Protein AF-A0A834BPD3-F1 (afdb_monomer)

pLDDT: mean 92.15, std 5.54, range [56.59, 96.12]

InterPro domains:
  IPR003172 MD-2-related lipid-recognition domain [PF02221] (2-69)
  IPR014756 Immunoglobulin E-set [SSF81296] (1-70)
  IPR039670 Sterol transport protein NPC2-like [PTHR11306] (8-69)

Nearest PDB structures (foldseek):
  1nep-assembly1_A  TM=9.307E-01  e=1.158E-05  Bos taurus
  2a73-assembly1_B  TM=5.289E-01  e=3.908E+00  Homo sapiens
  7zgj-assembly1_B  TM=5.177E-01  e=4.174E+00  Homo sapiens

Radius of gyration: 14.44 Å; Cα contacts (8 Å, |Δi|>4): 70; chains: 1; bounding box: 36×20×36 Å

Solvent-accessible surface area (backbone atoms only — not comparable to full-atom values): 5076 Å² total; per-residue (Å²): 136,87,80,94,73,92,77,92,62,98,74,80,56,58,63,78,21,67,27,74,72,80,81,59,88,98,61,90,77,58,79,54,86,85,79,86,84,57,89,88,58,70,69,45,79,50,69,51,74,48,75,46,64,49,99,84,72,46,66,81,43,74,52,75,47,80,47,72,48,76,130

Sequence (71 aa):
MGVPIAFAIPEADGCKSGVTCPIEKNKTYSYMAKLPVKSDYPSIKLVVKWELRDDNDQCFFCWEIPVQLEN

Mean predicted aligned error: 3.76 Å

Secondary structure (DSSP, 8-state):
---------S---GGGTT-PSSPPTT------------TTS---EEEEEEEEE-TTS-EEEEEEEEEE---

Structure (mmCIF, N/CA/C/O backbone):
data_AF-A0A834BPD3-F1
#
_entry.id   AF-A0A834BPD3-F1
#
loop_
_atom_site.group_PDB
_atom_site.id
_atom_site.type_symbol
_atom_site.label_atom_id
_atom_site.label_alt_id
_atom_site.label_comp_id
_atom_site.label_asym_id
_atom_site.label_entity_id
_atom_site.label_seq_id
_atom_site.pdbx_PDB_ins_code
_atom_site.Cartn_x
_atom_site.Cartn_y
_atom_site.Cartn_z
_atom_site.occupancy
_atom_site.B_iso_or_equiv
_atom_site.auth_seq_id
_atom_site.auth_comp_id
_atom_site.auth_asym_id
_atom_site.auth_atom_id
_atom_site.pdbx_PDB_model_num
ATOM 1 N N . MET A 1 1 ? 0.157 -10.241 19.156 1.00 56.59 1 MET A N 1
ATOM 2 C CA . MET A 1 1 ? 0.276 -10.650 17.739 1.00 56.59 1 MET A CA 1
ATOM 3 C C . MET A 1 1 ? -1.026 -10.273 17.052 1.00 56.59 1 MET A C 1
ATOM 5 O O . MET A 1 1 ? -2.070 -10.589 17.605 1.00 56.59 1 MET A O 1
ATOM 9 N N . GLY A 1 2 ? -0.973 -9.519 15.952 1.00 77.81 2 GLY A N 1
ATOM 10 C CA . GLY A 1 2 ? -2.159 -9.167 15.158 1.00 77.81 2 GLY A CA 1
ATOM 11 C C . GLY A 1 2 ? -2.434 -10.195 14.057 1.00 77.81 2 GLY A C 1
ATOM 12 O O . GLY A 1 2 ? -1.586 -11.045 13.789 1.00 77.81 2 GLY A O 1
ATOM 13 N N . VAL A 1 3 ? -3.603 -10.109 13.420 1.00 89.50 3 VAL A N 1
ATOM 14 C CA . VAL A 1 3 ? -3.962 -10.905 12.234 1.00 89.50 3 VAL A CA 1
ATOM 15 C C . VAL A 1 3 ? -3.928 -9.980 11.013 1.00 89.50 3 VAL A C 1
ATOM 17 O O . VAL A 1 3 ? -4.581 -8.935 11.059 1.00 89.50 3 VAL A O 1
ATOM 20 N N . PRO A 1 4 ? -3.185 -10.310 9.938 1.00 91.44 4 PRO A N 1
ATOM 21 C CA . PRO A 1 4 ? -3.211 -9.519 8.715 1.00 91.44 4 PRO A CA 1
ATOM 22 C C . PRO A 1 4 ? -4.567 -9.679 8.022 1.00 91.44 4 PRO A C 1
ATOM 24 O O . PRO A 1 4 ? -5.035 -10.796 7.803 1.00 91.44 4 PRO A O 1
ATOM 27 N N . ILE A 1 5 ? -5.191 -8.557 7.668 1.00 91.00 5 ILE A N 1
ATOM 28 C CA . ILE A 1 5 ? -6.471 -8.521 6.956 1.00 91.00 5 ILE A CA 1
ATOM 29 C C . ILE A 1 5 ? -6.242 -7.808 5.626 1.00 91.00 5 ILE A C 1
ATOM 31 O O . ILE A 1 5 ? -5.723 -6.693 5.601 1.00 91.00 5 ILE A O 1
ATOM 35 N N . ALA A 1 6 ? -6.626 -8.453 4.524 1.00 92.44 6 ALA A N 1
ATOM 36 C CA . ALA A 1 6 ? -6.561 -7.842 3.203 1.00 92.44 6 ALA A CA 1
ATOM 37 C C . ALA A 1 6 ? -7.542 -6.662 3.119 1.00 92.44 6 ALA A C 1
ATOM 39 O O . ALA A 1 6 ? -8.731 -6.813 3.406 1.00 92.44 6 ALA A O 1
ATOM 40 N N . PHE A 1 7 ? -7.046 -5.495 2.709 1.00 90.31 7 PHE A N 1
ATOM 41 C CA . PHE A 1 7 ? -7.848 -4.287 2.537 1.00 90.31 7 PHE A CA 1
ATOM 42 C C . PHE A 1 7 ? -7.923 -3.928 1.052 1.00 90.31 7 PHE A C 1
ATOM 44 O O . PHE A 1 7 ? -6.909 -3.617 0.431 1.00 90.31 7 PHE A O 1
ATOM 51 N N . ALA A 1 8 ? -9.124 -3.997 0.475 1.00 90.50 8 ALA A N 1
ATOM 52 C CA . ALA A 1 8 ? -9.333 -3.646 -0.924 1.00 90.50 8 ALA A CA 1
ATOM 53 C C . ALA A 1 8 ? -9.202 -2.128 -1.111 1.00 90.50 8 ALA A C 1
ATOM 55 O O . ALA A 1 8 ? -9.931 -1.350 -0.489 1.00 90.50 8 ALA A O 1
ATOM 56 N N . ILE A 1 9 ? -8.282 -1.716 -1.981 1.00 91.81 9 ILE A N 1
ATOM 57 C CA . ILE A 1 9 ? -8.055 -0.312 -2.325 1.00 91.81 9 ILE A CA 1
ATOM 58 C C . ILE A 1 9 ? -8.747 0.035 -3.654 1.00 91.81 9 ILE A C 1
ATOM 60 O O . ILE A 1 9 ? -8.908 -0.853 -4.491 1.00 91.81 9 ILE A O 1
ATOM 64 N N . PRO A 1 10 ? -9.181 1.294 -3.868 1.00 90.31 10 PRO A N 1
ATOM 65 C CA . PRO A 1 10 ? -9.951 1.664 -5.061 1.00 90.31 10 PRO A CA 1
ATOM 66 C C . PRO A 1 10 ? -9.192 1.493 -6.380 1.00 90.31 10 PRO A C 1
ATOM 68 O O . PRO A 1 10 ? -9.801 1.171 -7.394 1.00 90.31 10 PRO A O 1
ATOM 71 N N . GLU A 1 11 ? -7.879 1.722 -6.359 1.00 93.81 11 GLU A N 1
ATOM 72 C CA . GLU A 1 11 ? -6.986 1.536 -7.500 1.00 93.81 11 GLU A CA 1
ATOM 73 C C . GLU A 1 11 ? -5.775 0.732 -7.028 1.00 93.81 11 GLU A C 1
ATOM 75 O O . GLU A 1 11 ? -5.007 1.195 -6.183 1.00 93.81 11 GLU A O 1
ATOM 80 N N . ALA A 1 12 ? -5.658 -0.496 -7.529 1.00 93.19 12 ALA A N 1
ATOM 81 C CA . ALA A 1 12 ? -4.569 -1.410 -7.198 1.00 93.19 12 ALA A CA 1
ATOM 82 C C . ALA A 1 12 ? -3.421 -1.334 -8.215 1.00 93.19 12 ALA A C 1
ATOM 84 O O . ALA A 1 12 ? -2.316 -1.789 -7.924 1.00 93.19 12 ALA A O 1
ATOM 85 N N . ASP A 1 13 ? -3.661 -0.745 -9.390 1.00 93.75 13 ASP A N 1
ATOM 86 C CA . ASP A 1 13 ? -2.652 -0.565 -10.423 1.00 93.75 13 ASP A CA 1
ATOM 87 C C . ASP A 1 13 ? -1.716 0.602 -10.061 1.00 93.75 13 ASP A C 1
ATOM 89 O O . ASP A 1 13 ? -2.075 1.788 -10.098 1.00 93.75 13 ASP A O 1
ATOM 93 N N . GLY A 1 14 ? -0.470 0.262 -9.720 1.00 94.00 14 GLY A N 1
ATOM 94 C CA . GLY A 1 14 ? 0.579 1.239 -9.434 1.00 94.00 14 GLY A CA 1
ATOM 95 C C . GLY A 1 14 ? 0.831 2.200 -10.598 1.00 94.00 14 GLY A C 1
ATOM 96 O O . GLY A 1 14 ? 1.075 3.384 -10.358 1.00 94.00 14 GLY A O 1
ATOM 97 N N . CYS A 1 15 ? 0.673 1.738 -11.844 1.00 94.50 15 CYS A N 1
ATOM 98 C CA . CYS A 1 15 ? 0.863 2.537 -13.057 1.00 94.50 15 CYS A CA 1
ATOM 99 C C . CYS A 1 15 ? -0.186 3.652 -13.215 1.00 94.50 15 CYS A C 1
ATOM 101 O O . CYS A 1 15 ? -0.012 4.582 -14.002 1.00 94.50 15 CYS A O 1
ATOM 103 N N . LYS A 1 16 ? -1.288 3.580 -12.460 1.00 95.56 16 LYS A N 1
ATOM 104 C CA . LYS A 1 16 ? -2.336 4.613 -12.404 1.00 95.56 16 LYS A CA 1
A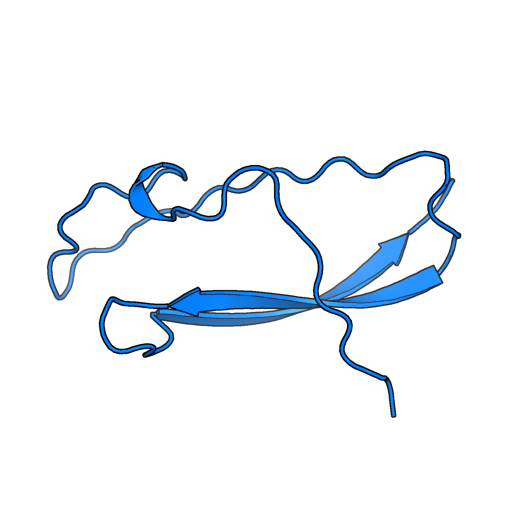TOM 105 C C . LYS A 1 16 ? -2.252 5.480 -11.147 1.00 95.56 16 LYS A C 1
ATOM 107 O O . LYS A 1 16 ? -3.047 6.398 -10.973 1.00 95.56 16 LYS A O 1
ATOM 112 N N . SER A 1 17 ? -1.256 5.230 -10.299 1.00 95.56 17 SER A N 1
ATOM 113 C CA . SER A 1 17 ? -1.098 5.834 -8.972 1.00 95.56 17 SER A CA 1
ATOM 114 C C . SER A 1 17 ? 0.116 6.772 -8.897 1.00 95.56 17 SER A C 1
ATOM 116 O O . SER A 1 17 ? 0.860 6.776 -7.918 1.00 95.56 17 SER A O 1
ATOM 118 N N . GLY A 1 18 ? 0.357 7.557 -9.953 1.00 92.38 18 GLY A N 1
ATOM 119 C CA . GLY A 1 18 ? 1.479 8.510 -10.035 1.00 92.38 18 GLY A CA 1
ATOM 120 C C . GLY A 1 18 ? 2.798 7.924 -10.556 1.00 92.38 18 GLY A C 1
ATOM 121 O O . GLY A 1 18 ? 3.785 8.646 -10.689 1.00 92.38 18 GLY A O 1
ATOM 122 N N . VAL A 1 19 ? 2.817 6.636 -10.900 1.00 95.00 19 VAL A N 1
ATOM 123 C CA . VAL A 1 19 ? 3.987 5.948 -11.452 1.00 95.00 19 VAL A CA 1
ATOM 124 C C . VAL A 1 19 ? 3.787 5.730 -12.951 1.00 95.00 19 VAL A C 1
ATOM 126 O O . VAL A 1 19 ? 2.784 5.167 -13.364 1.00 95.00 19 VAL A O 1
ATOM 129 N N . THR A 1 20 ? 4.726 6.171 -13.788 1.00 94.00 20 THR A N 1
ATOM 130 C CA . THR A 1 20 ? 4.648 5.942 -15.240 1.00 94.00 20 THR A CA 1
ATOM 131 C C . THR A 1 20 ? 5.296 4.613 -15.598 1.00 94.00 20 THR A C 1
ATOM 133 O O . THR A 1 20 ? 6.475 4.414 -15.317 1.00 94.00 20 THR A O 1
ATOM 136 N N . CYS A 1 21 ? 4.534 3.734 -16.245 1.00 92.19 21 CYS A N 1
ATOM 137 C CA . CYS A 1 21 ? 5.009 2.435 -16.716 1.00 92.19 21 CYS A CA 1
ATOM 138 C C . CYS A 1 21 ? 5.382 2.475 -18.216 1.00 92.19 21 CYS A C 1
ATOM 140 O O . CYS A 1 21 ? 4.774 3.249 -18.961 1.00 92.19 21 CYS A O 1
ATOM 142 N N . PRO A 1 22 ? 6.350 1.652 -18.679 1.00 95.06 22 PRO A N 1
ATOM 143 C CA . PRO A 1 22 ? 7.089 0.638 -17.914 1.00 95.06 22 PRO A CA 1
ATOM 144 C C . PRO A 1 22 ? 8.089 1.242 -16.916 1.00 95.06 22 PRO A C 1
ATOM 146 O O . PRO A 1 22 ? 8.638 2.318 -17.142 1.00 95.06 22 PRO A O 1
ATOM 149 N N . ILE A 1 23 ? 8.326 0.532 -15.809 1.00 93.88 23 ILE A N 1
ATOM 150 C CA . ILE A 1 23 ? 9.280 0.958 -14.781 1.00 93.88 23 ILE A CA 1
ATOM 151 C C . ILE A 1 23 ? 10.708 0.807 -15.296 1.00 93.88 23 ILE A C 1
ATOM 153 O O . ILE A 1 23 ? 11.181 -0.286 -15.597 1.00 93.88 23 ILE A O 1
ATOM 157 N N . GLU A 1 24 ? 11.420 1.922 -15.345 1.00 94.50 24 GLU A N 1
ATOM 158 C CA . GLU A 1 24 ? 12.841 1.960 -15.675 1.00 94.50 24 GLU A CA 1
ATOM 159 C C . GLU A 1 24 ? 13.726 1.715 -14.443 1.00 94.50 24 GLU A C 1
ATOM 161 O O . GLU A 1 24 ? 13.535 2.316 -13.380 1.00 94.50 24 GLU A O 1
ATOM 166 N N . LYS A 1 25 ? 14.752 0.871 -14.605 1.00 92.56 25 LYS A N 1
ATOM 167 C CA . LYS A 1 25 ? 15.765 0.618 -13.573 1.00 92.56 25 LYS A CA 1
ATOM 168 C C . LYS A 1 25 ? 16.514 1.911 -13.223 1.00 92.56 25 LYS A C 1
ATOM 170 O O . LYS A 1 25 ? 16.867 2.683 -14.108 1.00 92.56 25 LYS A O 1
ATOM 175 N N . ASN A 1 26 ? 16.818 2.103 -11.938 1.00 93.00 26 ASN A N 1
ATOM 176 C CA . ASN A 1 26 ? 17.528 3.272 -11.389 1.00 93.00 26 ASN A CA 1
ATOM 177 C C . ASN A 1 26 ? 16.793 4.619 -11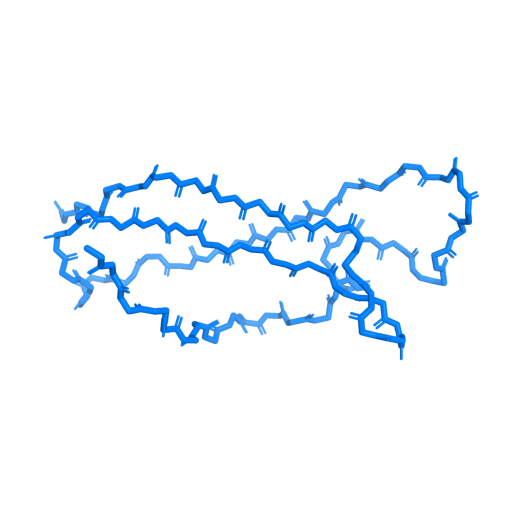.536 1.00 93.00 26 ASN A C 1
ATOM 179 O O . ASN A 1 26 ? 17.405 5.668 -11.334 1.00 93.00 26 ASN A O 1
ATOM 183 N N . LYS A 1 27 ? 15.496 4.611 -11.854 1.00 94.56 27 LYS A N 1
ATOM 184 C CA . LYS A 1 27 ? 14.654 5.809 -11.848 1.00 94.56 27 LYS A CA 1
ATOM 185 C C . LYS A 1 27 ? 13.812 5.854 -10.576 1.00 94.56 27 LYS A C 1
ATOM 187 O O . LYS A 1 27 ? 13.292 4.836 -10.128 1.00 94.56 27 LYS A O 1
ATOM 192 N N . THR A 1 28 ? 13.684 7.044 -10.001 1.00 94.88 28 THR A N 1
ATOM 193 C CA . THR A 1 28 ? 12.864 7.279 -8.809 1.00 94.88 28 THR A CA 1
ATOM 194 C C . THR A 1 28 ? 11.457 7.694 -9.220 1.00 94.88 28 THR A C 1
ATOM 196 O O . THR A 1 28 ? 11.289 8.538 -10.099 1.00 94.88 28 THR A O 1
ATOM 199 N N . TYR A 1 29 ? 10.455 7.131 -8.548 1.00 94.88 29 TYR A N 1
ATOM 200 C CA . TYR A 1 29 ? 9.042 7.429 -8.766 1.00 94.88 29 TYR A CA 1
ATOM 201 C C . TYR A 1 29 ? 8.380 7.870 -7.462 1.00 94.88 29 TYR A C 1
ATOM 203 O O . TYR A 1 29 ? 8.827 7.508 -6.373 1.00 94.88 29 TYR A O 1
ATOM 211 N N . SER A 1 30 ? 7.288 8.624 -7.576 1.00 94.31 30 SER A N 1
ATOM 212 C CA . SER A 1 30 ? 6.446 9.011 -6.445 1.00 94.31 30 SER A CA 1
ATOM 213 C C . SER A 1 30 ? 5.087 8.334 -6.569 1.00 94.31 30 SER A C 1
ATOM 215 O O . SER A 1 30 ? 4.254 8.732 -7.376 1.00 94.31 30 SER A O 1
ATOM 217 N N . TYR A 1 31 ? 4.881 7.297 -5.762 1.00 95.06 31 TYR A N 1
ATOM 218 C CA . TYR A 1 31 ? 3.598 6.614 -5.651 1.00 95.06 31 TYR A CA 1
ATOM 2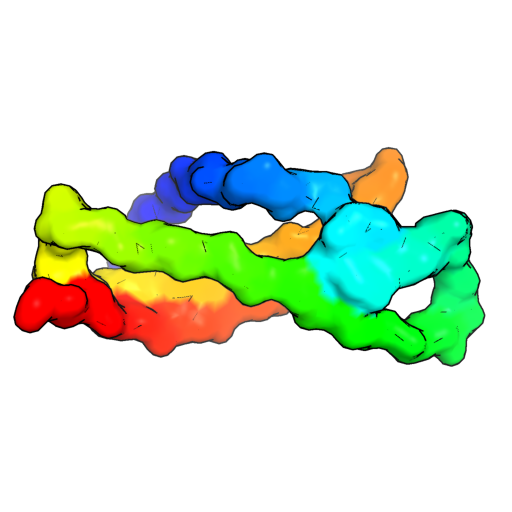19 C C . TYR A 1 31 ? 2.633 7.430 -4.783 1.00 95.06 31 TYR A C 1
ATOM 221 O O . TYR A 1 31 ? 2.999 7.889 -3.699 1.00 95.06 31 TYR A O 1
ATOM 229 N N . MET A 1 32 ? 1.396 7.594 -5.246 1.00 92.94 32 MET A N 1
ATOM 230 C CA . MET A 1 32 ? 0.347 8.326 -4.545 1.00 92.94 32 MET A CA 1
ATOM 231 C C . MET A 1 32 ? -0.913 7.475 -4.438 1.00 92.94 32 MET A C 1
ATOM 233 O O . MET A 1 32 ? -1.501 7.096 -5.445 1.00 92.94 32 MET A O 1
ATOM 237 N N . ALA A 1 33 ? -1.380 7.260 -3.210 1.00 91.56 33 ALA A N 1
ATOM 238 C CA . ALA A 1 33 ? -2.655 6.613 -2.931 1.00 91.56 33 ALA A CA 1
ATOM 239 C C . ALA A 1 33 ? -3.486 7.459 -1.967 1.00 91.56 33 ALA A C 1
ATOM 241 O O . ALA A 1 33 ? -2.956 8.136 -1.084 1.00 91.56 33 ALA A O 1
ATOM 242 N N . LYS A 1 34 ? -4.807 7.410 -2.137 1.00 88.50 34 LYS A N 1
ATOM 243 C CA . LYS A 1 34 ? -5.777 8.003 -1.215 1.00 88.50 34 LYS A CA 1
ATOM 244 C C . LYS A 1 34 ? -6.776 6.931 -0.820 1.00 88.50 34 LYS A C 1
ATOM 246 O O . LYS A 1 34 ? -7.390 6.317 -1.689 1.00 88.50 34 LYS A O 1
ATOM 251 N N . LEU A 1 35 ? -6.955 6.737 0.481 1.00 88.19 35 LEU A N 1
ATOM 252 C CA . LEU A 1 35 ? -7.963 5.833 1.015 1.00 88.19 35 LEU A CA 1
ATOM 253 C C . LEU A 1 35 ? -8.992 6.612 1.827 1.00 88.19 35 LEU A C 1
ATOM 255 O O . LEU A 1 35 ? -8.601 7.373 2.714 1.00 88.19 35 LEU A O 1
ATOM 259 N N . PRO A 1 36 ? -10.295 6.435 1.554 1.00 87.44 36 PRO A N 1
ATOM 260 C CA . PRO A 1 36 ? -11.325 7.030 2.384 1.00 87.44 36 PRO A CA 1
ATOM 261 C C . PRO A 1 36 ? -11.396 6.305 3.733 1.00 87.44 36 PRO A C 1
ATOM 263 O O . PRO A 1 36 ? -11.541 5.080 3.787 1.00 87.44 36 PRO A O 1
ATOM 266 N N . VAL A 1 37 ? -11.349 7.072 4.820 1.00 89.12 37 VAL A N 1
ATOM 267 C CA . VAL A 1 37 ? -11.740 6.592 6.150 1.00 89.12 37 VAL A CA 1
ATOM 268 C C . VAL A 1 37 ? -13.262 6.687 6.226 1.00 89.12 37 VAL A C 1
ATOM 270 O O . VAL A 1 37 ? -13.820 7.774 6.088 1.00 89.12 37 VAL A O 1
ATOM 273 N N . LYS A 1 38 ? -13.943 5.544 6.353 1.00 88.44 38 LYS A N 1
ATOM 274 C CA . LYS A 1 38 ? -15.408 5.496 6.437 1.00 88.44 38 LYS A CA 1
ATOM 275 C C . LYS A 1 38 ? -15.850 5.691 7.884 1.00 88.44 38 LYS A C 1
ATOM 277 O O . LYS A 1 38 ? 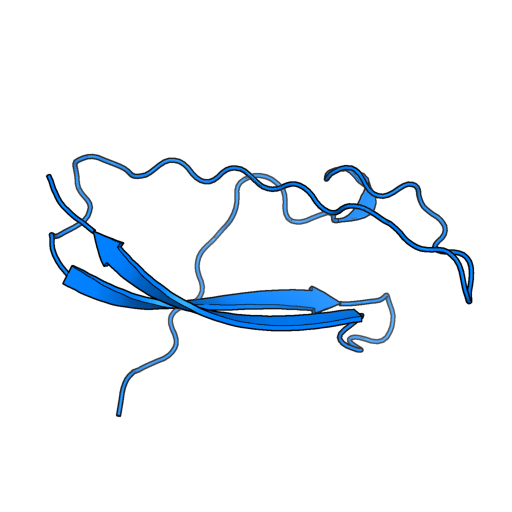-15.195 5.186 8.787 1.00 88.44 38 LYS A O 1
ATOM 282 N N . SER A 1 39 ? -16.994 6.343 8.074 1.00 89.75 39 SER A N 1
ATOM 283 C CA . SER A 1 39 ? -17.622 6.554 9.390 1.00 89.75 39 SER A CA 1
ATOM 284 C C . SER A 1 39 ? -17.936 5.257 10.135 1.00 89.75 39 SER A C 1
ATOM 286 O O . SER A 1 39 ? -17.975 5.239 11.358 1.00 89.75 39 SER A O 1
ATOM 288 N N . ASP A 1 40 ? -18.164 4.172 9.394 1.00 91.25 40 ASP A N 1
ATOM 289 C CA . ASP A 1 40 ? -18.510 2.868 9.965 1.00 91.25 40 ASP A CA 1
ATOM 290 C C . ASP A 1 40 ? -17.274 2.101 10.463 1.00 91.25 40 ASP A C 1
ATOM 292 O O . ASP A 1 40 ? -17.394 1.000 11.002 1.00 91.25 40 ASP A O 1
ATOM 296 N N . TYR A 1 41 ? -16.067 2.641 10.255 1.00 91.31 41 TYR A N 1
ATOM 297 C CA . TYR A 1 41 ? -14.847 2.035 10.768 1.00 91.31 41 TYR A CA 1
ATOM 298 C C . TYR A 1 41 ? -14.721 2.287 12.275 1.00 91.31 41 TYR A C 1
ATOM 300 O O . TYR A 1 41 ? -14.971 3.394 12.746 1.00 91.31 41 TYR A O 1
ATOM 308 N N . PRO A 1 42 ? -14.338 1.269 13.063 1.00 92.94 42 PRO A N 1
ATOM 309 C CA . PRO A 1 42 ? -14.217 1.428 14.501 1.00 92.94 42 PRO A CA 1
ATOM 310 C C . PRO A 1 42 ? -12.993 2.274 14.857 1.00 92.94 42 PRO A C 1
ATOM 312 O O . PRO A 1 42 ? -11.953 2.193 14.198 1.00 92.94 42 PRO A O 1
ATOM 315 N N . SER A 1 43 ? -13.075 3.004 15.970 1.00 95.50 43 SER A N 1
ATOM 316 C CA . SER A 1 43 ? -11.899 3.633 16.567 1.00 95.50 43 SER A CA 1
ATOM 317 C C . SER A 1 43 ? -10.957 2.562 17.124 1.00 95.50 43 SER A C 1
ATOM 319 O O . SER A 1 43 ? -11.261 1.903 18.120 1.00 95.50 43 SER A O 1
ATOM 321 N N . ILE A 1 44 ? -9.823 2.342 16.460 1.00 93.62 44 ILE A N 1
ATOM 322 C CA . ILE A 1 44 ? -8.880 1.269 16.792 1.00 93.62 44 ILE A CA 1
ATOM 323 C C . ILE A 1 44 ? -7.447 1.651 16.410 1.00 93.62 44 ILE A C 1
ATOM 325 O O . ILE A 1 44 ? -7.211 2.396 15.458 1.00 93.62 44 ILE A O 1
ATOM 329 N N . LYS A 1 45 ? -6.473 1.111 17.150 1.00 94.06 45 LYS A N 1
ATOM 330 C CA . LYS A 1 45 ? -5.050 1.152 16.791 1.00 94.06 45 LYS A CA 1
ATOM 331 C C . LYS A 1 45 ? -4.703 -0.057 15.934 1.00 94.06 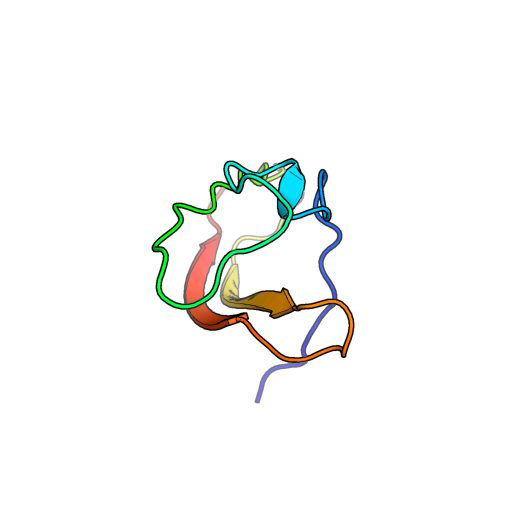45 LYS A C 1
ATOM 333 O O . LYS A 1 45 ? -4.964 -1.190 16.335 1.00 94.06 45 LYS A O 1
ATOM 338 N N . LEU A 1 46 ? -4.085 0.179 14.786 1.00 93.38 46 LEU A N 1
ATOM 339 C CA . LEU A 1 46 ? -3.682 -0.868 13.851 1.00 93.38 46 LEU A CA 1
ATOM 340 C C . LEU A 1 46 ? -2.352 -0.514 13.183 1.00 93.38 46 LEU A C 1
ATOM 342 O O . LEU A 1 46 ? -1.871 0.612 13.281 1.00 93.38 46 LEU A O 1
ATOM 346 N N . VAL A 1 47 ? -1.745 -1.486 12.511 1.00 94.75 47 VAL A N 1
ATOM 347 C CA . VAL A 1 47 ? -0.556 -1.267 11.681 1.00 94.75 47 VAL A CA 1
ATOM 348 C C . VAL A 1 47 ? -0.977 -1.426 10.230 1.00 94.75 47 VAL A C 1
ATOM 350 O O . VAL A 1 47 ? -1.466 -2.484 9.839 1.00 94.75 47 VAL A O 1
ATOM 353 N N . VAL A 1 48 ? -0.827 -0.363 9.443 1.00 93.88 48 VAL A N 1
ATOM 354 C CA . VAL A 1 48 ? -1.044 -0.414 7.998 1.00 93.88 48 VAL A CA 1
ATOM 355 C C . VAL A 1 48 ? 0.198 -1.012 7.375 1.00 93.88 48 VAL A C 1
ATOM 357 O O . VAL A 1 48 ? 1.279 -0.450 7.521 1.00 93.88 48 VAL A O 1
ATOM 360 N N . LYS A 1 49 ? 0.027 -2.122 6.662 1.00 95.19 49 LYS A N 1
ATOM 361 C CA . LYS A 1 49 ? 1.051 -2.703 5.802 1.00 95.19 49 LYS A CA 1
ATOM 362 C C . LYS A 1 49 ? 0.717 -2.374 4.351 1.00 95.19 49 LYS A C 1
ATOM 364 O O . LYS A 1 49 ? -0.405 -2.637 3.920 1.00 95.19 49 LYS A O 1
ATOM 369 N N . TRP A 1 50 ? 1.671 -1.818 3.613 1.00 95.44 50 TRP A N 1
ATOM 370 C CA . TRP A 1 50 ? 1.507 -1.493 2.197 1.00 95.44 50 TRP A CA 1
ATOM 371 C C . TRP A 1 50 ? 2.612 -2.106 1.364 1.00 95.44 50 TRP A C 1
ATOM 373 O O . TRP A 1 50 ? 3.785 -2.046 1.733 1.00 95.44 50 TRP A O 1
ATOM 383 N N . GLU A 1 51 ? 2.230 -2.644 0.215 1.00 95.81 51 GLU A N 1
ATOM 384 C CA . GLU A 1 51 ? 3.133 -3.293 -0.722 1.00 95.81 51 GLU A CA 1
ATOM 385 C C . GLU A 1 51 ? 2.845 -2.786 -2.133 1.00 95.81 51 GLU A C 1
ATOM 387 O O . GLU A 1 51 ? 1.689 -2.601 -2.514 1.00 95.81 51 GLU A O 1
ATOM 392 N N . LEU A 1 52 ? 3.904 -2.574 -2.909 1.00 95.44 52 LEU A N 1
ATOM 393 C CA . LEU A 1 52 ? 3.825 -2.424 -4.357 1.00 95.44 52 LEU A CA 1
ATOM 394 C C . LEU A 1 52 ? 4.733 -3.481 -4.971 1.00 95.44 52 LEU A C 1
ATOM 396 O O . LEU A 1 52 ? 5.919 -3.535 -4.637 1.00 95.44 52 LEU A O 1
ATOM 400 N N . ARG A 1 53 ? 4.169 -4.325 -5.833 1.00 95.31 53 ARG A N 1
ATOM 401 C CA . ARG A 1 53 ? 4.850 -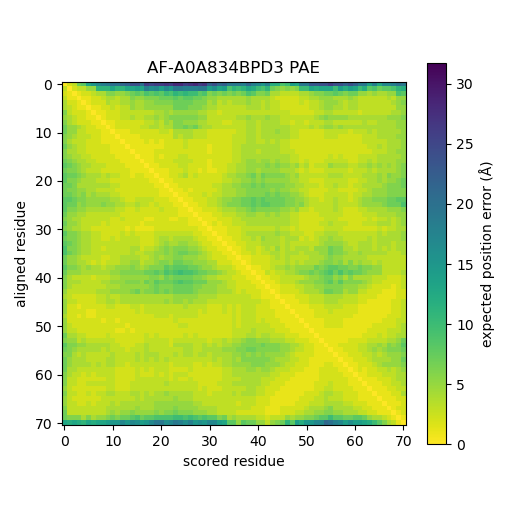5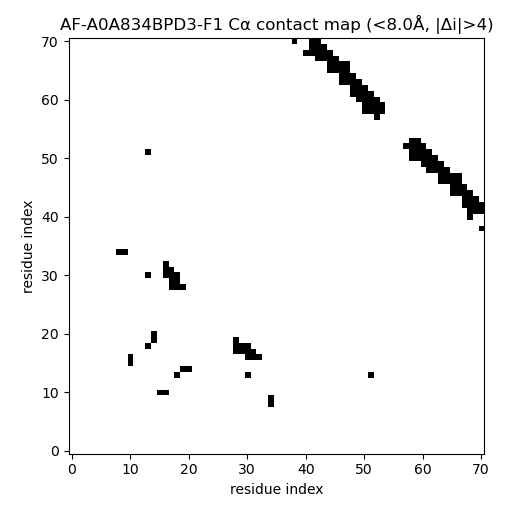.483 -6.415 1.00 95.31 53 ARG A CA 1
ATOM 402 C C . ARG A 1 53 ? 5.002 -5.329 -7.925 1.00 95.31 53 ARG A C 1
ATOM 404 O O . ARG A 1 53 ? 4.211 -4.622 -8.546 1.00 95.31 53 ARG A O 1
ATOM 411 N N . ASP A 1 54 ? 6.036 -5.947 -8.479 1.00 92.50 54 ASP A N 1
ATOM 412 C CA . ASP A 1 54 ? 6.278 -6.020 -9.918 1.00 92.50 54 ASP A CA 1
ATOM 413 C C . ASP A 1 54 ? 5.581 -7.233 -10.564 1.00 92.50 54 ASP A C 1
ATOM 415 O O . ASP A 1 54 ? 4.895 -8.014 -9.900 1.00 92.50 54 ASP A O 1
ATOM 419 N N . ASP A 1 55 ? 5.784 -7.406 -11.871 1.00 91.88 55 ASP A N 1
ATOM 420 C CA . ASP A 1 55 ? 5.191 -8.494 -12.662 1.00 91.88 55 ASP A CA 1
ATOM 421 C C . ASP A 1 55 ? 5.662 -9.902 -12.234 1.00 91.88 55 ASP A C 1
ATOM 423 O O . ASP A 1 55 ? 5.054 -10.902 -12.615 1.00 91.88 55 ASP A O 1
ATOM 427 N N . ASN A 1 56 ? 6.734 -9.994 -11.438 1.00 94.81 56 ASN A N 1
ATOM 428 C CA . ASN A 1 56 ? 7.286 -11.233 -10.887 1.00 94.81 56 ASN A CA 1
ATOM 429 C C . ASN A 1 56 ? 6.959 -11.405 -9.393 1.00 94.81 56 ASN A C 1
ATOM 431 O O . ASN A 1 56 ? 7.590 -12.225 -8.721 1.00 94.81 56 ASN A O 1
ATOM 435 N N . ASP A 1 57 ? 6.002 -10.631 -8.870 1.00 92.56 57 ASP A N 1
ATOM 436 C CA . ASP A 1 57 ? 5.598 -10.605 -7.459 1.00 92.56 57 ASP A CA 1
ATOM 437 C C . ASP A 1 57 ? 6.712 -10.139 -6.494 1.00 92.56 57 ASP A C 1
ATOM 439 O O . ASP A 1 57 ? 6.660 -10.384 -5.287 1.00 92.56 57 ASP A O 1
ATOM 443 N N . GLN A 1 58 ? 7.730 -9.433 -6.999 1.00 94.81 58 GLN A N 1
ATOM 444 C CA . GLN A 1 58 ? 8.788 -8.847 -6.178 1.00 94.81 58 GLN A CA 1
ATOM 445 C C . GLN A 1 58 ? 8.364 -7.476 -5.659 1.00 94.81 58 GLN A C 1
ATOM 447 O O . GLN A 1 58 ? 7.911 -6.613 -6.409 1.00 94.81 58 GLN A O 1
ATOM 452 N N . CYS A 1 59 ? 8.541 -7.240 -4.359 1.00 94.12 59 CYS A N 1
ATOM 453 C CA . CYS A 1 59 ? 8.218 -5.950 -3.761 1.00 94.12 59 CYS A CA 1
ATOM 454 C C . CYS A 1 59 ? 9.203 -4.863 -4.220 1.00 94.12 59 CYS A C 1
ATOM 456 O O . CYS A 1 59 ? 10.381 -4.906 -3.868 1.00 94.12 59 CYS A O 1
ATOM 458 N N . PHE A 1 60 ? 8.698 -3.827 -4.895 1.00 94.00 60 PHE A N 1
ATOM 459 C CA . PHE A 1 60 ? 9.409 -2.553 -5.037 1.00 94.00 60 PHE A CA 1
ATOM 460 C C . PHE A 1 60 ? 9.596 -1.887 -3.678 1.00 94.00 60 PHE A C 1
ATOM 462 O O . PHE A 1 60 ? 10.674 -1.396 -3.351 1.00 94.00 60 PHE A O 1
ATOM 469 N N . PHE A 1 61 ? 8.533 -1.88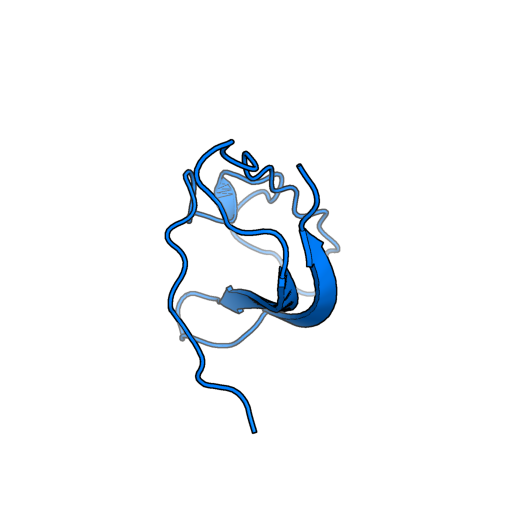4 -2.876 1.00 94.19 61 PHE A N 1
ATOM 470 C CA . PHE A 1 61 ? 8.592 -1.493 -1.481 1.00 94.19 61 PHE A CA 1
ATOM 471 C C . PHE A 1 61 ? 7.549 -2.253 -0.668 1.00 94.19 61 PHE A C 1
ATOM 473 O O . PHE A 1 61 ? 6.491 -2.640 -1.166 1.00 94.19 61 PHE A O 1
ATOM 480 N N . CYS A 1 62 ? 7.868 -2.427 0.609 1.00 96.00 62 CYS A N 1
ATOM 481 C CA . CYS A 1 62 ? 6.971 -2.925 1.634 1.00 96.00 62 CYS A CA 1
ATOM 482 C C . CYS A 1 62 ? 7.234 -2.104 2.895 1.00 96.00 62 CYS A C 1
ATOM 484 O O . CYS A 1 62 ? 8.355 -2.116 3.405 1.00 96.00 62 CYS A O 1
ATOM 486 N N . TRP A 1 63 ? 6.233 -1.376 3.381 1.00 95.31 63 TRP A N 1
ATOM 487 C CA . TRP A 1 63 ? 6.356 -0.583 4.603 1.00 95.31 63 TRP A CA 1
ATOM 488 C C . TRP A 1 63 ? 5.191 -0.829 5.550 1.00 95.31 63 TRP A C 1
ATOM 490 O O . TRP A 1 63 ? 4.099 -1.229 5.142 1.00 95.31 63 TRP A O 1
ATOM 500 N N . GLU A 1 64 ? 5.449 -0.573 6.829 1.00 96.12 64 GLU A N 1
ATOM 501 C CA . GLU A 1 64 ? 4.482 -0.696 7.911 1.00 96.12 64 GLU A CA 1
ATOM 502 C C . GLU A 1 64 ? 4.443 0.600 8.717 1.00 96.12 64 GLU A C 1
ATOM 504 O O . GLU A 1 64 ? 5.485 1.118 9.120 1.00 96.12 64 GLU A O 1
ATOM 509 N N . ILE A 1 65 ? 3.243 1.136 8.941 1.00 95.44 65 ILE A N 1
ATOM 510 C CA . ILE A 1 65 ? 3.039 2.371 9.703 1.00 95.44 65 ILE A CA 1
ATOM 511 C C . ILE A 1 65 ? 1.949 2.137 10.756 1.00 95.44 65 ILE A C 1
ATOM 513 O O . ILE A 1 65 ? 0.837 1.735 10.402 1.00 95.44 65 ILE A O 1
ATOM 517 N N . PRO A 1 66 ? 2.222 2.388 12.050 1.00 95.88 66 PRO A N 1
ATOM 518 C CA . PRO A 1 66 ? 1.190 2.360 13.076 1.00 95.88 66 PRO A CA 1
ATOM 519 C C . PRO A 1 66 ? 0.254 3.562 12.917 1.00 95.88 66 PRO A C 1
ATOM 521 O O . PRO A 1 66 ? 0.704 4.702 12.808 1.00 95.88 66 PRO A O 1
ATOM 524 N N . VAL A 1 67 ? -1.053 3.312 12.936 1.00 93.94 67 VAL A N 1
ATOM 525 C CA . VAL A 1 67 ? -2.095 4.341 12.847 1.00 93.94 67 VAL A CA 1
ATOM 526 C C . VAL A 1 67 ? -3.163 4.121 13.914 1.00 93.94 67 VAL A C 1
ATOM 528 O O . VAL A 1 67 ? -3.356 3.013 14.422 1.00 93.94 67 VAL A O 1
ATOM 531 N N . GLN A 1 68 ? -3.882 5.188 14.237 1.00 93.88 68 GLN A N 1
ATOM 532 C CA . GLN A 1 68 ? -5.062 5.158 15.089 1.00 93.88 68 GLN A CA 1
ATOM 533 C C . GLN A 1 68 ? -6.221 5.762 14.302 1.00 93.88 68 GLN A C 1
ATOM 535 O O . GLN A 1 68 ? -6.114 6.886 13.819 1.00 93.88 68 GLN A O 1
ATOM 540 N N . LEU A 1 69 ? -7.296 4.994 14.138 1.00 91.81 69 LEU A N 1
ATOM 541 C CA . LEU A 1 69 ? -8.547 5.498 13.584 1.00 91.81 69 LEU A CA 1
ATOM 542 C C . LEU A 1 69 ? -9.363 6.131 14.712 1.00 91.81 69 LEU A C 1
ATOM 544 O O . LEU A 1 69 ? -9.493 5.542 15.787 1.00 91.81 69 LEU A O 1
ATOM 548 N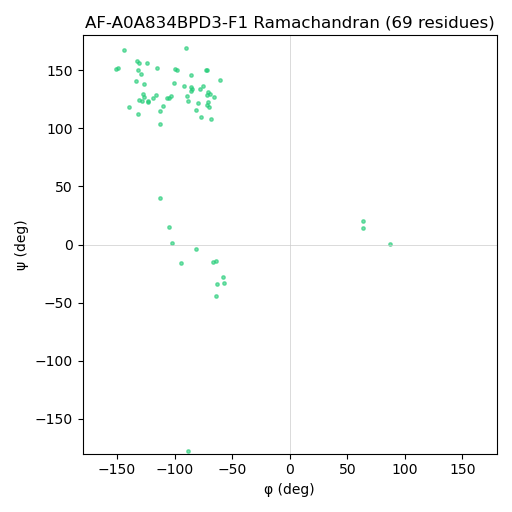 N . GLU A 1 70 ? -9.901 7.317 14.452 1.00 89.31 70 GLU A N 1
ATOM 549 C CA . GLU A 1 70 ? -10.738 8.097 15.364 1.00 89.31 70 GLU A CA 1
ATOM 550 C C . GLU A 1 70 ? -11.990 8.562 14.610 1.00 89.31 70 GLU A C 1
ATOM 552 O O . GLU A 1 70 ? -11.940 8.726 13.388 1.00 89.31 70 GLU A O 1
ATOM 557 N N . ASN A 1 71 ? -13.095 8.731 15.341 1.00 74.25 71 ASN A N 1
ATOM 558 C CA . ASN A 1 71 ? -14.386 9.191 14.819 1.00 74.25 71 ASN A CA 1
ATOM 559 C C . ASN A 1 71 ? -14.621 10.664 15.141 1.00 74.25 71 ASN A C 1
ATOM 561 O O . ASN A 1 71 ? -14.175 11.095 16.229 1.00 74.25 71 ASN A O 1
#

Foldseek 3Di:
DDDDDDDDFPDLDQCVQQNPPPDDPPDDTDGHGDDDDDPPDDFDKDKDWDFDADPVRHTPDIDIDIDTDDD

Organism: NCBI:txid89673